Protein AF-A0A9X1YEI4-F1 (afdb_monomer_lite)

Radius of gyration: 16.63 Å; chains: 1; bounding box: 35×55×44 Å

Secondary structure (DSSP, 8-state):
-EEEESSSEEEEEEEEETTEEEEEEETT--BS-TT--EEEEEEEEEEGGGGG--EEEPTTSTT-EEEEE---EEEE--S-HHHHHHHTEEEEEEEESS-EEEEEEEEPPP-TT--S-EEEEEE-SSTT--TT-BHHHHHHHTT-PPPPPPPPPPPPP--

Foldseek 3Di:
DKFWFDPATWGWDWADDPQWTFIWTFRQAFFLAQVDWTKTFGDDIHGPVCLQDFAADDPPDDSGTGIGNLKDDHKAFDPDQPVCVVVQKTWIADDIPQGGGIWIWGWDDDDDPDDRGIITIGHDPDPSRDHPGGSVNSCVVVVNPDDDRPPDPPDPDDD

Structure (mmCIF, N/CA/C/O backbone):
data_AF-A0A9X1YEI4-F1
#
_entry.id   AF-A0A9X1YEI4-F1
#
loop_
_atom_site.group_PDB
_atom_site.id
_atom_site.type_symbol
_atom_site.label_atom_id
_atom_site.label_alt_id
_atom_site.label_comp_id
_atom_site.label_asym_id
_atom_site.label_entity_id
_atom_site.label_seq_id
_atom_site.pdbx_PDB_ins_code
_atom_site.Cartn_x
_atom_site.Cartn_y
_atom_site.Cartn_z
_atom_site.occupancy
_atom_site.B_iso_or_equiv
_atom_site.auth_seq_id
_atom_site.auth_comp_id
_atom_site.auth_asym_id
_atom_site.auth_atom_id
_atom_site.pdbx_PDB_model_num
ATOM 1 N N . MET A 1 1 ? -6.326 0.139 -1.103 1.00 96.75 1 MET A N 1
ATOM 2 C CA . MET A 1 1 ? -5.379 1.132 -0.549 1.00 96.75 1 MET A CA 1
ATOM 3 C C . MET A 1 1 ? -6.112 2.442 -0.345 1.00 96.75 1 MET A C 1
ATOM 5 O O . MET A 1 1 ? -6.803 2.889 -1.252 1.00 96.75 1 MET A O 1
ATOM 9 N N . GLN A 1 2 ? -5.986 3.050 0.828 1.00 98.00 2 GLN A N 1
ATOM 10 C CA . GLN A 1 2 ? -6.647 4.315 1.155 1.00 98.00 2 GLN A CA 1
ATOM 11 C C . GLN A 1 2 ? -5.609 5.422 1.324 1.00 98.00 2 GLN A C 1
ATOM 13 O O . GLN A 1 2 ? -4.535 5.176 1.860 1.00 98.00 2 GLN A O 1
ATOM 18 N N . LYS A 1 3 ? -5.917 6.639 0.881 1.00 96.88 3 LYS A N 1
ATOM 19 C CA . LYS A 1 3 ? -5.148 7.844 1.199 1.00 96.88 3 LYS A CA 1
ATOM 20 C C . LYS A 1 3 ? -5.737 8.457 2.458 1.00 96.88 3 LYS A C 1
ATOM 22 O O . LYS A 1 3 ? -6.921 8.786 2.489 1.00 96.88 3 LYS A O 1
ATOM 27 N N . HIS A 1 4 ? -4.906 8.634 3.471 1.00 96.06 4 HIS A N 1
ATOM 28 C CA . HIS A 1 4 ? -5.334 9.065 4.785 1.00 96.06 4 HIS A CA 1
ATOM 29 C C . HIS A 1 4 ? -4.662 10.387 5.158 1.00 96.06 4 HIS A C 1
ATOM 31 O O . HIS A 1 4 ? -3.478 10.464 5.497 1.00 96.06 4 HIS A O 1
ATOM 37 N N . ALA A 1 5 ? -5.441 11.464 5.092 1.00 94.19 5 ALA A N 1
ATOM 38 C CA . ALA A 1 5 ? -5.044 12.782 5.562 1.00 94.19 5 ALA A CA 1
ATOM 39 C C . ALA A 1 5 ? -5.335 12.920 7.060 1.00 94.19 5 ALA A C 1
ATOM 41 O O . ALA A 1 5 ? -6.268 13.615 7.467 1.00 94.19 5 ALA A O 1
ATOM 42 N N . ALA A 1 6 ? -4.535 12.217 7.858 1.00 90.88 6 ALA A N 1
ATOM 43 C CA . ALA A 1 6 ? -4.469 12.388 9.303 1.00 90.88 6 ALA A CA 1
ATOM 44 C C . ALA A 1 6 ? -3.513 13.541 9.661 1.00 90.88 6 ALA A C 1
ATOM 46 O O . ALA A 1 6 ? -3.198 14.402 8.837 1.00 90.88 6 ALA A O 1
ATOM 47 N N . ARG A 1 7 ? -2.962 13.525 10.881 1.00 88.44 7 ARG A N 1
ATOM 48 C CA . ARG A 1 7 ? -1.928 14.483 11.320 1.00 88.44 7 ARG A CA 1
ATOM 49 C C . ARG A 1 7 ? -0.721 14.544 10.372 1.00 88.44 7 ARG A C 1
ATOM 51 O O . ARG A 1 7 ? -0.071 15.579 10.256 1.00 88.44 7 ARG A O 1
ATOM 58 N N . ARG A 1 8 ? -0.409 13.423 9.720 1.00 91.00 8 ARG A N 1
ATOM 59 C CA . ARG A 1 8 ? 0.505 13.338 8.579 1.00 91.00 8 ARG A CA 1
ATOM 60 C C . ARG A 1 8 ? -0.202 12.576 7.471 1.00 91.00 8 ARG A C 1
ATOM 62 O O . ARG A 1 8 ? -0.835 11.554 7.742 1.00 91.00 8 ARG A O 1
ATOM 69 N N . LEU A 1 9 ? -0.067 13.063 6.242 1.00 95.19 9 LEU A N 1
ATOM 70 C CA . LEU A 1 9 ? -0.527 12.332 5.071 1.00 95.19 9 LEU A CA 1
ATOM 71 C C . LEU A 1 9 ? 0.227 11.001 4.977 1.00 95.19 9 LEU A C 1
ATOM 73 O O . LEU A 1 9 ? 1.451 10.970 5.095 1.00 95.19 9 LEU A O 1
ATOM 77 N N . HIS A 1 10 ? -0.516 9.922 4.782 1.00 96.94 10 HIS A N 1
ATOM 78 C CA . HIS A 1 10 ? 0.012 8.594 4.503 1.00 96.94 10 HIS A CA 1
ATOM 79 C C . HIS A 1 10 ? -1.006 7.804 3.679 1.00 96.94 10 HIS A C 1
ATOM 81 O O . HIS A 1 10 ? -2.117 8.273 3.421 1.00 96.94 10 HIS A O 1
ATOM 87 N N . TRP A 1 11 ? -0.614 6.610 3.249 1.00 98.12 11 TRP A N 1
ATOM 88 C CA . TRP A 1 11 ? -1.496 5.688 2.556 1.00 98.12 11 TRP A CA 1
ATOM 89 C C . TRP A 1 11 ? -1.586 4.378 3.325 1.00 98.12 11 TRP A C 1
ATOM 91 O O . TRP A 1 11 ? -0.563 3.764 3.613 1.00 98.12 11 TRP A O 1
ATOM 101 N N . ASP A 1 12 ? -2.798 3.927 3.605 1.00 97.94 12 ASP A N 1
ATOM 102 C CA . ASP A 1 12 ? -3.052 2.643 4.238 1.00 97.94 12 ASP A CA 1
ATOM 103 C C . ASP A 1 12 ? -3.138 1.546 3.170 1.00 97.94 12 ASP A C 1
ATOM 105 O O . ASP A 1 12 ? -4.083 1.476 2.371 1.00 97.94 12 ASP A O 1
ATOM 109 N N . PHE A 1 13 ? -2.119 0.690 3.139 1.00 98.50 13 PHE A N 1
ATOM 110 C CA . PHE A 1 13 ? -2.059 -0.505 2.308 1.00 98.50 13 PHE A CA 1
ATOM 111 C C . PHE A 1 13 ? -2.708 -1.675 3.039 1.00 98.50 13 PHE A C 1
ATOM 113 O O . PHE A 1 13 ? -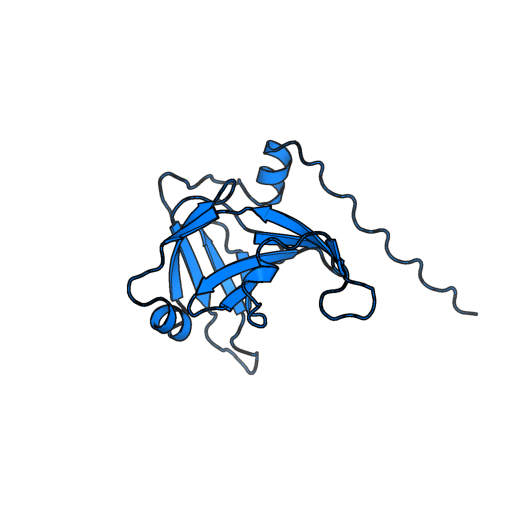2.416 -1.906 4.211 1.00 98.50 13 PHE A O 1
ATOM 120 N N . ARG A 1 14 ? -3.587 -2.414 2.357 1.00 98.50 14 ARG A N 1
ATOM 121 C CA . ARG A 1 14 ? -4.375 -3.485 2.969 1.00 98.50 14 ARG A CA 1
ATOM 122 C C . ARG A 1 14 ? -4.461 -4.689 2.043 1.00 98.50 14 ARG A C 1
ATOM 124 O O . ARG A 1 14 ? -4.725 -4.504 0.856 1.00 98.50 14 ARG A O 1
ATOM 131 N N . LEU A 1 15 ? -4.271 -5.881 2.598 1.00 98.50 15 LEU A N 1
ATOM 132 C CA . LEU A 1 15 ? -4.443 -7.166 1.920 1.00 98.50 15 LEU A CA 1
ATOM 133 C C . LEU A 1 15 ? -5.451 -8.010 2.701 1.00 98.50 15 LEU A C 1
ATOM 135 O O . LEU A 1 15 ? -5.317 -8.166 3.913 1.00 98.50 15 LEU A O 1
ATOM 139 N N . GLU A 1 16 ? -6.462 -8.540 2.020 1.00 98.12 16 GLU A N 1
ATOM 140 C CA . GLU A 1 16 ? -7.436 -9.444 2.633 1.00 98.12 16 GLU A CA 1
ATOM 141 C C . GLU A 1 16 ? -6.838 -10.843 2.796 1.00 98.12 16 GLU A C 1
ATOM 143 O O . GLU A 1 16 ? -6.449 -11.471 1.809 1.00 98.12 16 GLU A O 1
ATOM 148 N N . HIS A 1 17 ? -6.792 -11.344 4.030 1.00 98.19 17 HIS A N 1
ATOM 149 C CA . HIS A 1 17 ? -6.405 -12.718 4.331 1.00 98.19 17 HIS A CA 1
ATOM 150 C C . HIS A 1 17 ? -7.028 -13.185 5.650 1.00 98.19 17 HIS A C 1
ATOM 152 O O . HIS A 1 17 ? -7.061 -12.438 6.625 1.00 98.19 17 HIS A O 1
ATOM 158 N N . GLY A 1 18 ? -7.505 -14.433 5.704 1.00 96.06 18 GLY A N 1
ATOM 159 C CA . GLY A 1 18 ? -7.993 -15.034 6.952 1.00 96.06 18 GLY A CA 1
ATOM 160 C C . GLY A 1 18 ? -9.171 -14.294 7.604 1.00 96.06 18 GLY A C 1
ATOM 161 O O . GLY A 1 18 ? -9.286 -14.298 8.823 1.00 96.06 18 GLY A O 1
ATOM 162 N N . GLY A 1 19 ? -10.024 -13.631 6.812 1.00 97.31 19 GLY A N 1
ATOM 163 C CA . GLY A 1 19 ? -11.193 -12.894 7.310 1.00 97.31 19 GLY A CA 1
ATOM 164 C C . GLY A 1 19 ? -10.902 -11.485 7.843 1.00 97.31 19 GLY A C 1
ATOM 165 O O . GLY A 1 19 ? -11.809 -10.834 8.359 1.00 97.31 19 GLY A O 1
ATOM 166 N N . VAL A 1 20 ? -9.667 -10.995 7.703 1.00 98.31 20 VAL A N 1
ATOM 167 C CA . VAL A 1 20 ? -9.256 -9.645 8.113 1.00 98.31 20 VAL A CA 1
ATOM 168 C C . VAL A 1 20 ? -8.449 -8.943 7.021 1.00 98.31 20 VAL A C 1
ATOM 170 O O . VAL A 1 20 ? -7.997 -9.550 6.049 1.00 98.31 20 VAL A O 1
ATOM 173 N N . LEU A 1 21 ? -8.258 -7.638 7.191 1.00 98.38 21 LEU A N 1
ATOM 174 C CA . LEU A 1 21 ? -7.377 -6.815 6.375 1.00 98.38 21 LEU A CA 1
ATOM 175 C C . LEU A 1 21 ? -6.045 -6.624 7.090 1.00 98.38 21 LEU A C 1
ATOM 177 O O . LEU A 1 21 ? -5.910 -5.773 7.977 1.00 98.38 21 LEU A O 1
ATOM 181 N N . TRP A 1 22 ? -5.040 -7.360 6.636 1.00 98.25 22 TRP A N 1
ATOM 182 C CA . TRP A 1 22 ? -3.655 -7.097 6.980 1.00 98.25 22 TRP A CA 1
ATOM 183 C C . TRP A 1 22 ? -3.274 -5.698 6.519 1.00 98.25 22 TRP A C 1
ATOM 185 O O . TRP A 1 22 ? -3.294 -5.426 5.321 1.00 98.25 22 TRP A O 1
ATOM 195 N N . SER A 1 23 ? -2.925 -4.823 7.460 1.00 97.75 23 SER A N 1
ATOM 196 C CA . SER A 1 23 ? -2.797 -3.391 7.202 1.00 97.75 23 SER A CA 1
ATOM 197 C C . SER A 1 23 ? -1.395 -2.839 7.473 1.00 97.75 23 SER A C 1
ATOM 199 O O . SER A 1 23 ? -0.707 -3.260 8.403 1.00 97.75 23 SER A O 1
ATOM 201 N N . TRP A 1 24 ? -0.971 -1.876 6.653 1.00 97.81 24 TRP A N 1
ATOM 202 C CA . TRP A 1 24 ? 0.262 -1.109 6.825 1.00 97.81 24 TRP A CA 1
ATOM 203 C C . TRP A 1 24 ? 0.048 0.362 6.478 1.00 97.81 24 TRP A C 1
ATOM 205 O O . TRP A 1 24 ? -0.538 0.671 5.443 1.00 97.81 24 TRP A O 1
ATOM 215 N N . ALA A 1 25 ? 0.621 1.262 7.272 1.00 96.56 25 ALA A N 1
ATOM 216 C CA . ALA A 1 25 ? 0.725 2.675 6.930 1.00 96.56 25 ALA A CA 1
ATOM 217 C C . ALA A 1 25 ? 1.991 2.926 6.094 1.00 96.56 25 ALA A C 1
ATOM 219 O O . ALA A 1 25 ? 3.103 2.601 6.513 1.00 96.56 25 ALA A O 1
ATOM 220 N N . VAL A 1 26 ? 1.838 3.538 4.920 1.00 97.94 26 VAL A N 1
ATOM 221 C CA . VAL A 1 26 ? 2.909 3.845 3.959 1.00 97.94 26 VAL A CA 1
ATOM 222 C C . VAL A 1 26 ? 3.036 5.369 3.830 1.00 97.94 26 VAL A C 1
ATOM 224 O O . VAL A 1 26 ? 2.304 5.984 3.050 1.00 97.94 26 VAL A O 1
ATOM 227 N N . PRO A 1 27 ? 3.940 6.034 4.582 1.00 96.44 27 PRO A N 1
ATOM 228 C CA . PRO A 1 27 ? 3.948 7.498 4.696 1.00 96.44 27 PRO A CA 1
ATOM 229 C C . PRO A 1 27 ? 4.167 8.247 3.381 1.00 96.44 27 PRO A C 1
ATOM 231 O O . PRO A 1 27 ? 3.602 9.315 3.176 1.00 96.44 27 PRO A O 1
ATOM 234 N N . LYS A 1 28 ? 4.980 7.690 2.478 1.00 96.62 28 LYS A N 1
ATOM 235 C CA . LYS A 1 28 ? 5.259 8.280 1.159 1.00 96.62 28 LYS A CA 1
ATOM 236 C C . LYS A 1 28 ? 4.422 7.663 0.031 1.00 96.62 28 LYS A C 1
ATOM 238 O O . LYS A 1 28 ? 4.737 7.885 -1.133 1.00 96.62 28 LYS A O 1
ATOM 243 N N . GLY A 1 29 ? 3.423 6.847 0.364 1.00 97.81 29 GLY A N 1
ATOM 244 C CA . GLY A 1 29 ? 2.640 6.097 -0.614 1.00 97.81 29 GLY A CA 1
ATOM 245 C C . GLY A 1 29 ? 3.442 5.014 -1.351 1.00 97.81 29 GLY A C 1
ATOM 246 O O . GLY A 1 29 ? 4.643 4.846 -1.107 1.00 97.81 29 GLY A O 1
ATOM 247 N N . PRO A 1 30 ? 2.778 4.239 -2.223 1.00 98.12 30 PRO A N 1
ATOM 248 C CA . PRO A 1 30 ? 3.423 3.219 -3.043 1.00 98.12 30 PRO A CA 1
ATOM 249 C C . PRO A 1 30 ? 4.267 3.847 -4.165 1.00 98.12 30 PRO A C 1
ATOM 251 O O . PRO A 1 30 ? 4.190 5.045 -4.438 1.00 98.12 30 PRO A O 1
ATOM 254 N N . SER A 1 31 ? 5.070 3.021 -4.831 1.00 98.56 31 SER A N 1
ATOM 255 C CA . SER A 1 31 ? 5.773 3.389 -6.060 1.00 98.56 31 SER A CA 1
ATOM 256 C C . SER A 1 31 ? 5.767 2.226 -7.038 1.00 98.56 31 SER A C 1
ATOM 258 O O . SER A 1 31 ? 5.835 1.071 -6.617 1.00 98.56 31 SER A O 1
ATOM 260 N N . MET A 1 32 ? 5.672 2.540 -8.327 1.00 98.56 32 MET A N 1
ATOM 261 C CA . MET A 1 32 ? 5.846 1.595 -9.429 1.00 98.56 32 MET A CA 1
ATOM 262 C C . MET A 1 32 ? 7.312 1.525 -9.893 1.00 98.56 32 MET A C 1
ATOM 264 O O . MET A 1 32 ? 7.617 0.762 -10.812 1.00 98.56 32 MET A O 1
ATOM 268 N N . ASP A 1 33 ? 8.224 2.272 -9.262 1.00 98.50 33 ASP A N 1
ATOM 269 C CA . ASP A 1 33 ? 9.667 2.187 -9.491 1.00 98.50 33 ASP A CA 1
ATOM 270 C C . ASP A 1 33 ? 10.306 1.101 -8.596 1.00 98.50 33 ASP A C 1
ATOM 272 O O . ASP A 1 33 ? 10.284 1.225 -7.369 1.00 98.50 33 ASP A O 1
ATOM 276 N N . PRO A 1 34 ? 10.932 0.051 -9.162 1.00 98.31 34 PRO A N 1
ATOM 277 C CA . PRO A 1 34 ? 11.644 -0.968 -8.386 1.00 98.31 34 PRO A CA 1
ATOM 278 C C . PRO A 1 34 ? 12.868 -0.460 -7.603 1.00 98.31 34 PRO A C 1
ATOM 280 O O . PRO A 1 34 ? 13.400 -1.189 -6.760 1.00 98.31 34 PRO A O 1
ATOM 283 N N . ALA A 1 35 ? 13.374 0.741 -7.899 1.00 97.88 35 ALA A N 1
ATOM 284 C CA . ALA A 1 35 ? 14.450 1.376 -7.138 1.00 97.88 35 ALA A CA 1
ATOM 285 C C . ALA A 1 35 ? 13.955 1.974 -5.810 1.00 97.88 35 ALA A C 1
ATOM 287 O O . ALA A 1 35 ? 14.743 2.123 -4.869 1.00 97.88 35 ALA A O 1
ATOM 288 N N . ASP A 1 36 ? 12.657 2.264 -5.703 1.00 98.06 36 ASP A N 1
ATOM 289 C CA . ASP A 1 36 ? 12.071 2.853 -4.509 1.00 98.06 36 ASP A CA 1
ATOM 290 C C . ASP A 1 36 ? 11.819 1.809 -3.420 1.00 98.06 36 ASP A C 1
ATOM 292 O O . ASP A 1 36 ? 11.159 0.788 -3.613 1.00 98.06 36 ASP A O 1
ATOM 296 N N . ARG A 1 37 ? 12.287 2.120 -2.209 1.00 97.06 37 ARG A N 1
ATOM 297 C CA . ARG A 1 37 ? 12.011 1.341 -0.996 1.00 97.06 37 ARG A CA 1
ATOM 298 C C . ARG A 1 37 ? 11.079 2.144 -0.099 1.00 97.06 37 ARG A C 1
ATOM 300 O O . ARG A 1 37 ? 11.528 3.047 0.611 1.00 97.06 37 ARG A O 1
ATOM 307 N N . ARG A 1 38 ? 9.778 1.852 -0.144 1.00 97.81 38 ARG A N 1
ATOM 308 C CA . ARG A 1 38 ? 8.765 2.610 0.604 1.00 97.81 38 ARG A CA 1
ATOM 309 C C . ARG A 1 38 ? 8.592 2.002 1.996 1.00 97.81 38 ARG A C 1
ATOM 311 O O . ARG A 1 38 ? 8.247 0.834 2.114 1.00 97.81 38 ARG A O 1
ATOM 318 N N . LEU A 1 39 ? 8.838 2.788 3.048 1.00 97.25 39 LEU A N 1
ATOM 319 C CA . LEU A 1 39 ? 8.547 2.374 4.426 1.00 97.25 39 LEU A CA 1
ATOM 320 C C . LEU A 1 39 ? 7.060 2.022 4.553 1.00 97.25 39 LEU A C 1
ATOM 322 O O . LEU A 1 39 ? 6.210 2.822 4.166 1.00 97.25 39 LEU A O 1
ATOM 326 N N . ALA A 1 40 ? 6.778 0.860 5.125 1.00 97.75 40 ALA A N 1
ATOM 327 C CA . ALA A 1 40 ? 5.450 0.355 5.425 1.00 97.75 40 ALA A CA 1
ATOM 328 C C . ALA A 1 40 ? 5.428 -0.086 6.894 1.00 97.75 40 ALA A C 1
ATOM 330 O O . ALA A 1 40 ? 6.049 -1.076 7.265 1.00 97.75 40 ALA A O 1
ATOM 331 N N . VAL A 1 41 ? 4.749 0.663 7.751 1.00 95.31 41 VAL A N 1
ATOM 332 C CA . VAL A 1 41 ? 4.659 0.362 9.186 1.00 95.31 41 VAL A CA 1
ATOM 333 C C . VAL A 1 41 ? 3.459 -0.544 9.405 1.00 95.31 41 VAL A C 1
ATOM 335 O O . VAL A 1 41 ? 2.358 -0.188 8.985 1.00 95.31 41 VAL A O 1
ATOM 338 N N . ARG A 1 42 ? 3.652 -1.714 10.023 1.00 94.81 42 ARG A N 1
ATOM 339 C CA . ARG A 1 42 ? 2.530 -2.609 10.340 1.00 94.81 42 ARG A CA 1
ATOM 340 C C . ARG A 1 42 ? 1.601 -1.928 11.350 1.00 94.81 42 ARG A C 1
ATOM 342 O O . ARG A 1 42 ? 2.077 -1.374 12.335 1.00 94.81 42 ARG A O 1
ATOM 349 N N . VAL A 1 43 ? 0.297 -1.983 11.101 1.00 93.56 43 VAL A N 1
ATOM 350 C CA . VAL A 1 43 ? -0.744 -1.498 12.024 1.00 93.56 43 VAL A CA 1
ATOM 351 C C . VAL A 1 43 ? -1.727 -2.626 12.325 1.00 93.56 43 VAL A C 1
ATOM 353 O O . VAL A 1 43 ? -1.603 -3.718 11.760 1.00 93.56 43 VAL A O 1
ATOM 356 N N . GLU A 1 44 ? -2.682 -2.382 13.221 1.00 93.38 44 GLU A N 1
ATOM 357 C CA . GLU A 1 44 ? -3.697 -3.367 13.583 1.00 93.38 44 GLU A CA 1
ATOM 358 C C . GLU A 1 44 ? -4.462 -3.870 12.355 1.00 93.38 44 GLU A C 1
ATOM 360 O O . GLU A 1 44 ? -4.680 -3.149 11.375 1.00 93.38 44 GLU A O 1
ATOM 365 N N . ASP A 1 45 ? -4.902 -5.122 12.415 1.00 96.56 45 ASP A N 1
ATOM 366 C CA . ASP A 1 45 ? -5.780 -5.671 11.394 1.00 96.56 45 ASP A CA 1
ATOM 367 C C . ASP A 1 45 ? -7.127 -4.941 11.406 1.00 96.56 45 ASP A C 1
ATOM 369 O O . ASP A 1 45 ? -7.622 -4.511 12.449 1.00 96.56 45 ASP A O 1
ATOM 373 N N . HIS A 1 46 ? -7.724 -4.780 10.228 1.00 96.31 46 HIS A N 1
ATOM 374 C CA . HIS A 1 46 ? -9.018 -4.115 10.083 1.00 96.31 46 HIS A CA 1
ATOM 375 C C . HIS A 1 46 ? -10.089 -5.108 9.622 1.00 96.31 46 HIS A C 1
ATOM 377 O O . HIS A 1 46 ? -9.795 -6.093 8.945 1.00 96.31 46 HIS A O 1
ATOM 383 N N . ALA A 1 47 ? -11.351 -4.838 9.957 1.00 97.12 47 ALA A N 1
ATOM 384 C CA . ALA A 1 47 ? -12.477 -5.618 9.449 1.00 97.12 47 ALA A CA 1
ATOM 385 C C . ALA A 1 47 ? -12.619 -5.456 7.925 1.00 97.12 47 ALA A C 1
ATOM 387 O O . ALA A 1 47 ? -12.373 -4.374 7.391 1.00 97.12 47 ALA A O 1
ATOM 388 N N . LEU A 1 48 ? -13.089 -6.497 7.228 1.00 96.44 48 LEU A N 1
ATOM 389 C CA . LEU A 1 48 ? -13.235 -6.499 5.761 1.00 96.44 48 LEU A CA 1
ATOM 390 C C . LEU A 1 48 ? -14.079 -5.331 5.233 1.00 96.44 48 LEU A C 1
ATOM 392 O O . LEU A 1 48 ? -13.731 -4.720 4.224 1.00 96.44 48 LEU A O 1
ATOM 396 N N . GLY A 1 49 ? -15.139 -4.957 5.957 1.00 93.88 49 GLY A N 1
ATOM 397 C CA . GLY A 1 49 ? -15.994 -3.821 5.597 1.00 93.88 49 GLY A CA 1
ATOM 398 C C . GLY A 1 49 ? -15.251 -2.482 5.515 1.00 93.88 49 GLY A C 1
ATOM 399 O O . GLY A 1 49 ? -15.706 -1.567 4.834 1.00 93.88 49 GLY A O 1
ATOM 400 N N . TYR A 1 50 ? -14.077 -2.371 6.142 1.00 94.25 50 TYR A N 1
ATOM 401 C CA . TYR A 1 50 ? -13.257 -1.164 6.101 1.00 94.25 50 TYR A CA 1
ATOM 402 C C . TYR A 1 50 ? -12.531 -0.964 4.759 1.00 94.25 50 TYR A C 1
ATOM 404 O O . TYR A 1 50 ? -12.081 0.144 4.471 1.00 94.25 50 TYR A O 1
ATOM 412 N N . ALA A 1 51 ? -12.426 -1.997 3.911 1.00 93.62 51 ALA A N 1
ATOM 413 C CA . ALA A 1 51 ? -11.680 -1.941 2.648 1.00 93.62 51 ALA A CA 1
ATOM 414 C C . ALA A 1 51 ? -12.166 -0.829 1.702 1.00 93.62 51 ALA A C 1
ATOM 416 O O . ALA A 1 51 ? -11.357 -0.214 1.008 1.00 93.62 51 ALA A O 1
ATOM 417 N N . ARG A 1 52 ? -13.479 -0.568 1.712 1.00 92.50 52 ARG A N 1
ATOM 418 C CA . ARG A 1 52 ? -14.166 0.419 0.864 1.00 92.50 52 ARG A CA 1
ATOM 419 C C . ARG A 1 52 ? -14.583 1.680 1.621 1.00 92.50 52 ARG A C 1
ATOM 421 O O . ARG A 1 52 ? -15.325 2.491 1.081 1.00 92.50 52 ARG A O 1
ATOM 428 N N . PHE A 1 53 ? -14.161 1.834 2.876 1.00 93.00 53 PHE A N 1
ATOM 429 C CA . PHE A 1 53 ? -14.523 3.009 3.658 1.00 93.00 53 PHE A CA 1
ATOM 430 C C . PHE A 1 53 ? -13.902 4.276 3.055 1.00 93.00 53 PHE A C 1
ATOM 432 O O . PHE A 1 53 ? -12.697 4.327 2.792 1.00 93.00 53 PHE A O 1
ATOM 439 N N . GLU A 1 54 ? -14.734 5.302 2.905 1.00 93.88 54 GLU A N 1
ATOM 440 C CA . GLU A 1 54 ? -14.358 6.673 2.579 1.00 93.88 54 GLU A CA 1
ATOM 441 C C . GLU A 1 54 ? -15.126 7.612 3.506 1.00 93.88 54 GLU A C 1
ATOM 443 O O . GLU A 1 54 ? -16.309 7.400 3.781 1.00 93.88 54 GLU A O 1
ATOM 448 N N . GLY A 1 55 ? -14.464 8.650 4.009 1.00 92.88 55 GLY A N 1
ATOM 449 C CA . GLY A 1 55 ? -15.097 9.597 4.918 1.00 92.88 55 GLY A CA 1
ATOM 450 C C . GLY A 1 55 ? -14.115 10.294 5.845 1.00 92.88 55 GLY A C 1
ATOM 451 O O . GLY A 1 55 ? -12.898 10.206 5.690 1.00 92.88 55 GLY A O 1
ATOM 452 N N . THR A 1 56 ? -14.656 11.004 6.828 1.00 93.56 56 THR A N 1
ATOM 453 C CA . THR A 1 56 ? -13.865 11.710 7.839 1.00 93.56 56 THR A CA 1
ATOM 454 C C . THR A 1 56 ? -14.045 11.039 9.190 1.00 93.56 56 THR A C 1
ATOM 456 O O . THR A 1 56 ? -15.163 10.914 9.685 1.00 93.56 56 THR A O 1
ATOM 459 N N . ILE A 1 57 ? -12.931 10.639 9.796 1.00 88.88 57 ILE A N 1
ATOM 460 C CA . ILE A 1 57 ? -12.873 10.136 11.165 1.00 88.88 57 ILE A CA 1
ATOM 461 C C . ILE A 1 57 ? -12.740 11.338 12.098 1.00 88.88 57 ILE A C 1
ATOM 463 O O . ILE A 1 57 ? -11.872 12.195 11.903 1.00 88.88 57 ILE A O 1
ATOM 467 N N . ALA A 1 58 ? -13.622 11.404 13.096 1.00 88.62 58 ALA A N 1
ATOM 468 C CA . ALA A 1 58 ? -13.720 12.529 14.015 1.00 88.62 58 ALA A CA 1
ATOM 469 C C . ALA A 1 58 ? -12.401 12.803 14.758 1.00 88.62 58 ALA A C 1
ATOM 471 O O . ALA A 1 58 ? -11.630 11.896 15.081 1.00 88.62 58 ALA A O 1
ATOM 472 N N . ALA A 1 59 ? -12.156 14.079 15.061 1.00 87.62 59 ALA A N 1
ATOM 473 C CA . ALA A 1 59 ? -11.011 14.479 15.869 1.00 87.62 59 ALA A CA 1
ATOM 474 C C . ALA A 1 59 ? -11.068 13.821 17.260 1.00 87.62 59 ALA A C 1
ATOM 476 O O . ALA A 1 59 ? -12.130 13.725 17.867 1.00 87.62 59 ALA A O 1
ATOM 477 N N . GLY A 1 60 ? -9.915 13.378 17.768 1.00 84.56 60 GLY A N 1
ATOM 478 C CA . GLY A 1 60 ? -9.813 12.684 19.059 1.00 84.56 60 GLY A CA 1
ATOM 479 C C . GLY A 1 60 ? -10.022 11.168 18.988 1.00 84.56 60 GLY A C 1
ATOM 480 O O . GLY A 1 60 ? -9.664 10.474 19.935 1.00 84.56 60 GLY A O 1
ATOM 481 N N . SER A 1 61 ? -10.520 10.637 17.867 1.00 85.94 61 SER A N 1
ATOM 482 C CA . SER A 1 61 ? -10.560 9.194 17.612 1.00 85.94 61 SER A CA 1
ATOM 483 C C . SER A 1 61 ? -9.224 8.674 17.067 1.00 85.94 61 SER A C 1
ATOM 485 O O . SER A 1 61 ? -8.438 9.413 16.465 1.00 85.94 61 SER A O 1
ATOM 487 N N . TYR A 1 62 ? -8.966 7.377 17.254 1.00 81.31 62 TYR A N 1
ATOM 488 C CA . TYR A 1 62 ? -7.858 6.700 16.582 1.00 81.31 62 TYR A CA 1
ATOM 489 C C . TYR A 1 62 ? -8.041 6.796 15.062 1.00 81.31 62 TYR A C 1
ATOM 491 O O . TYR A 1 62 ? -9.131 6.541 14.554 1.00 81.31 62 TYR A O 1
ATOM 499 N N . GLY A 1 63 ? -6.994 7.212 14.346 1.00 83.25 63 GLY A N 1
ATOM 500 C CA . GLY A 1 63 ? -7.077 7.447 12.904 1.00 83.25 63 GLY A CA 1
ATOM 501 C C . GLY A 1 63 ? -7.856 8.706 12.501 1.00 83.25 63 GLY A C 1
ATOM 502 O O . GLY A 1 63 ? -8.365 8.751 11.394 1.00 83.25 63 GLY A O 1
ATOM 503 N N . ALA A 1 64 ? -7.977 9.725 13.361 1.00 89.38 64 ALA A N 1
ATOM 504 C CA . ALA A 1 64 ? -8.621 10.990 12.992 1.00 89.38 64 ALA A CA 1
ATOM 505 C C . ALA A 1 64 ? -8.028 11.605 11.707 1.00 89.38 64 ALA A C 1
ATOM 507 O O . ALA A 1 64 ? -6.814 11.820 11.610 1.00 89.38 64 ALA A O 1
ATOM 508 N N . GLY A 1 65 ? -8.897 11.945 10.753 1.00 91.69 65 GLY A N 1
ATOM 509 C CA . GLY A 1 65 ? -8.497 12.424 9.433 1.00 91.69 65 GLY A CA 1
ATOM 510 C C . GLY A 1 65 ? -9.502 12.082 8.338 1.00 91.69 65 GLY A C 1
ATOM 511 O O . GLY A 1 65 ? -10.495 11.394 8.564 1.00 91.69 65 GLY A O 1
ATOM 512 N N . THR A 1 66 ? -9.245 12.577 7.129 1.00 94.88 66 THR A N 1
ATOM 513 C CA . THR A 1 66 ? -10.033 12.202 5.944 1.00 94.88 66 THR A CA 1
ATOM 514 C C . THR A 1 66 ? -9.405 10.988 5.273 1.00 94.88 66 THR A C 1
ATOM 516 O O . THR A 1 66 ? -8.229 11.034 4.901 1.00 94.88 66 THR A O 1
ATOM 519 N N . VAL A 1 67 ? -10.202 9.948 5.067 1.00 95.62 67 VAL A N 1
ATOM 520 C CA . VAL A 1 67 ? -9.858 8.720 4.351 1.00 95.62 67 VAL A CA 1
ATOM 521 C C . VAL A 1 67 ? -10.540 8.747 2.984 1.00 95.62 67 VAL A C 1
ATOM 523 O O . VAL A 1 67 ? -11.753 8.927 2.901 1.00 95.62 67 VAL A O 1
ATOM 526 N N . ALA A 1 68 ? -9.763 8.568 1.920 1.00 95.50 68 ALA A N 1
ATOM 527 C CA . ALA A 1 68 ? -10.258 8.428 0.551 1.00 95.50 68 ALA A CA 1
ATOM 528 C C . ALA A 1 68 ? -9.752 7.116 -0.055 1.00 95.50 68 ALA A C 1
ATOM 530 O O . ALA A 1 68 ? -8.603 6.724 0.187 1.00 95.50 68 ALA A O 1
ATOM 531 N N . LEU A 1 69 ? -10.568 6.447 -0.863 1.00 95.69 69 LEU A N 1
ATOM 532 C CA . LEU A 1 69 ? -10.158 5.238 -1.563 1.00 95.69 69 LEU A CA 1
ATOM 533 C C . LEU A 1 69 ? -9.185 5.635 -2.678 1.00 95.69 69 LEU A C 1
ATOM 535 O O . LEU A 1 69 ? -9.529 6.344 -3.618 1.00 95.69 69 LEU A O 1
ATOM 539 N N . TRP A 1 70 ? -7.927 5.218 -2.539 1.00 97.06 70 TRP A N 1
ATOM 540 C CA . TRP A 1 70 ? -6.867 5.596 -3.471 1.00 97.06 70 TRP A CA 1
ATOM 541 C C . TRP A 1 70 ? -6.679 4.547 -4.560 1.00 97.06 70 TRP A C 1
ATOM 543 O O . TRP A 1 70 ? -6.494 4.894 -5.716 1.00 97.06 70 TRP A O 1
ATOM 553 N N . ASP A 1 71 ? -6.731 3.268 -4.215 1.00 97.88 71 ASP A N 1
ATOM 554 C CA . ASP A 1 71 ? -6.718 2.186 -5.196 1.00 97.88 71 ASP A CA 1
ATOM 555 C C . ASP A 1 71 ? -7.503 0.995 -4.660 1.00 97.88 71 ASP A C 1
ATOM 557 O O . ASP A 1 71 ? -7.568 0.769 -3.448 1.00 97.88 71 ASP A O 1
ATOM 561 N N . GLU A 1 72 ? -8.067 0.212 -5.564 1.00 97.00 72 GLU A N 1
ATOM 562 C CA . GLU A 1 72 ? -8.831 -0.984 -5.250 1.00 97.00 72 GLU A CA 1
ATOM 563 C C . GLU A 1 72 ? -8.634 -2.033 -6.342 1.00 97.00 72 GLU A C 1
ATOM 565 O O . GLU A 1 72 ? -8.561 -1.712 -7.530 1.00 97.00 72 GLU A O 1
ATOM 570 N N . GLY A 1 73 ? -8.592 -3.295 -5.927 1.00 97.56 73 GLY A N 1
ATOM 571 C CA . GLY A 1 73 ? -8.619 -4.440 -6.818 1.00 97.56 73 GLY A CA 1
ATOM 572 C C . GLY A 1 73 ? -8.300 -5.719 -6.068 1.00 97.56 73 GLY A C 1
ATOM 573 O O . GLY A 1 73 ? -8.539 -5.821 -4.865 1.00 97.56 73 GLY A O 1
ATOM 574 N N . PHE A 1 74 ? -7.745 -6.679 -6.795 1.00 98.12 74 PHE A N 1
ATOM 575 C CA . PHE A 1 74 ? -7.421 -7.999 -6.269 1.00 98.12 74 PHE A CA 1
ATOM 576 C C . PHE A 1 74 ? -5.926 -8.136 -6.005 1.00 98.12 74 PHE A C 1
ATOM 578 O O . PHE A 1 74 ? -5.103 -7.406 -6.566 1.00 98.12 74 PHE A O 1
ATOM 585 N N . TRP A 1 75 ? -5.577 -9.102 -5.163 1.00 98.31 75 TRP A N 1
ATOM 586 C CA . TRP A 1 75 ? -4.201 -9.525 -4.975 1.00 98.31 75 TRP A CA 1
ATOM 587 C C . TRP A 1 75 ? -4.097 -11.038 -5.136 1.00 98.31 75 TRP A C 1
ATOM 589 O O . TRP A 1 75 ? -5.018 -11.772 -4.783 1.00 98.31 75 TRP A O 1
ATOM 599 N N . GLU A 1 76 ? -2.978 -11.491 -5.684 1.00 98.50 76 GLU A N 1
ATOM 600 C CA . GLU A 1 76 ? -2.636 -12.906 -5.794 1.00 98.50 76 GLU A CA 1
ATOM 601 C C . GLU A 1 76 ? -1.589 -13.216 -4.714 1.00 98.50 76 GLU A C 1
ATOM 603 O O . GLU A 1 76 ? -0.456 -12.714 -4.805 1.00 98.50 76 GLU A O 1
ATOM 608 N N . PRO A 1 77 ? -1.953 -13.979 -3.666 1.00 97.69 77 PRO A N 1
ATOM 609 C CA . PRO A 1 77 ? -1.025 -14.365 -2.613 1.00 97.69 77 PRO A CA 1
ATOM 610 C C . PRO A 1 77 ? -0.008 -15.409 -3.103 1.00 97.69 77 PRO A C 1
ATOM 612 O O . PRO A 1 77 ? -0.253 -16.106 -4.091 1.00 97.69 77 PRO A O 1
ATOM 615 N N . PRO A 1 78 ? 1.117 -15.584 -2.388 1.00 96.62 78 PRO A N 1
ATOM 616 C CA . PRO A 1 78 ? 1.937 -16.782 -2.524 1.00 96.62 78 PRO A CA 1
ATOM 617 C C . PRO A 1 78 ? 1.177 -18.013 -1.998 1.00 96.62 78 PRO A C 1
ATOM 619 O O . PRO A 1 78 ? 0.081 -17.899 -1.453 1.00 96.62 78 PRO A O 1
ATOM 622 N N . ALA A 1 79 ? 1.769 -19.204 -2.129 1.00 97.06 79 ALA A N 1
ATOM 623 C CA . ALA A 1 79 ? 1.136 -20.453 -1.693 1.00 97.06 79 ALA A CA 1
ATOM 624 C C . ALA A 1 79 ? 0.790 -20.476 -0.190 1.00 97.06 79 ALA A C 1
ATOM 626 O O . ALA A 1 79 ? -0.235 -21.033 0.189 1.00 97.06 79 ALA A O 1
ATOM 627 N N . ASP A 1 80 ? 1.628 -19.862 0.654 1.00 97.75 80 ASP A N 1
ATOM 628 C CA . ASP A 1 80 ? 1.404 -19.745 2.099 1.00 97.75 80 ASP A CA 1
ATOM 629 C C . ASP A 1 80 ? 1.730 -18.316 2.586 1.00 97.75 80 ASP A C 1
ATOM 631 O O . ASP A 1 80 ? 2.831 -18.040 3.075 1.00 97.75 80 ASP A O 1
ATOM 635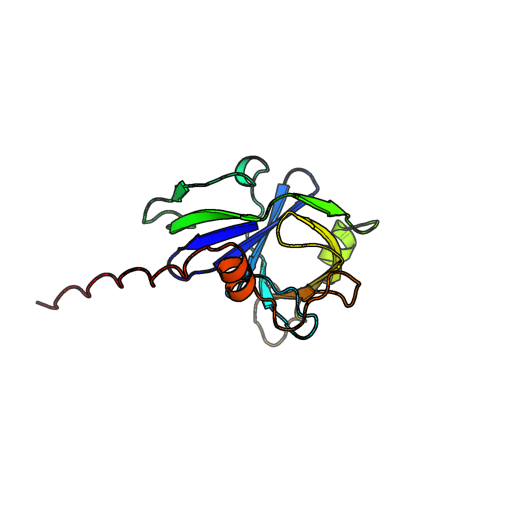 N N . PRO A 1 81 ? 0.790 -17.366 2.429 1.00 97.75 81 PRO A N 1
ATOM 636 C CA . PRO A 1 81 ? 1.013 -15.966 2.787 1.00 97.75 81 PRO A CA 1
ATOM 637 C C . PRO A 1 81 ? 1.241 -15.759 4.285 1.00 97.75 81 PRO A C 1
ATOM 639 O O . PRO A 1 81 ? 1.972 -14.847 4.665 1.00 97.75 81 PRO A O 1
ATOM 642 N N . ALA A 1 82 ? 0.627 -16.575 5.148 1.00 97.50 82 ALA A N 1
ATOM 643 C CA . ALA A 1 82 ? 0.750 -16.428 6.595 1.00 97.50 82 ALA A CA 1
ATOM 644 C C . ALA A 1 82 ? 2.160 -16.804 7.065 1.00 97.50 82 ALA A C 1
ATOM 646 O O . ALA A 1 82 ? 2.775 -16.065 7.841 1.00 97.50 82 ALA A O 1
ATOM 647 N N . ARG A 1 83 ? 2.710 -17.905 6.538 1.00 97.50 83 ARG A N 1
ATOM 648 C CA . ARG A 1 83 ? 4.103 -18.292 6.780 1.00 97.50 83 ARG A CA 1
ATOM 649 C C . ARG A 1 83 ? 5.080 -17.239 6.265 1.00 97.50 83 ARG A C 1
ATOM 651 O O . ARG A 1 83 ? 6.007 -16.878 6.990 1.00 97.50 83 ARG A O 1
ATOM 658 N N . ASP A 1 84 ? 4.875 -16.734 5.054 1.00 97.56 84 ASP A N 1
ATOM 659 C CA . ASP A 1 84 ? 5.755 -15.741 4.425 1.00 97.56 84 ASP A CA 1
ATOM 660 C C . ASP A 1 84 ? 5.735 -14.397 5.178 1.00 97.56 84 ASP A C 1
ATOM 662 O O . ASP A 1 84 ? 6.780 -13.784 5.442 1.00 97.56 84 ASP A O 1
ATOM 666 N N . LEU A 1 85 ? 4.551 -13.976 5.637 1.00 95.69 85 LEU A N 1
ATOM 667 C CA . LEU A 1 85 ? 4.393 -12.832 6.528 1.00 95.69 85 LEU A CA 1
ATOM 668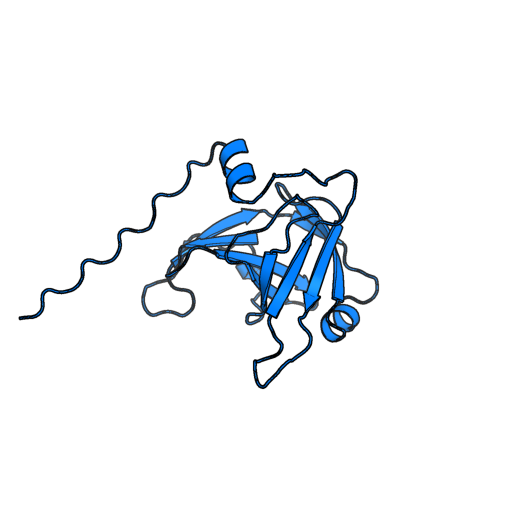 C C . LEU A 1 85 ? 5.133 -13.059 7.859 1.00 95.69 85 LEU A C 1
ATOM 670 O O . LEU A 1 85 ? 5.909 -12.203 8.296 1.00 95.69 85 LEU A O 1
ATOM 674 N N . ALA A 1 86 ? 4.970 -14.222 8.494 1.00 94.38 86 ALA A N 1
ATOM 675 C CA . ALA A 1 86 ? 5.686 -14.551 9.727 1.00 94.38 86 ALA A CA 1
ATOM 676 C C . ALA A 1 86 ? 7.213 -14.564 9.519 1.00 94.38 86 ALA A C 1
ATOM 678 O O . ALA A 1 86 ? 7.955 -14.014 10.337 1.00 94.38 86 ALA A O 1
ATOM 679 N N . ALA A 1 87 ? 7.689 -15.080 8.383 1.00 94.62 87 ALA A N 1
ATOM 680 C CA . ALA A 1 87 ? 9.100 -15.082 8.000 1.00 94.62 87 ALA A CA 1
ATOM 681 C C . ALA A 1 87 ? 9.661 -13.675 7.708 1.00 94.62 87 ALA A C 1
ATOM 683 O O . ALA A 1 87 ? 10.875 -13.473 7.760 1.00 94.62 87 ALA A O 1
ATOM 684 N N . GLY A 1 88 ? 8.795 -12.688 7.452 1.00 95.44 88 GLY A N 1
ATOM 685 C CA . GLY A 1 88 ? 9.190 -11.301 7.203 1.00 95.44 88 GLY A CA 1
ATOM 686 C C . GLY A 1 88 ? 9.491 -10.982 5.746 1.00 95.44 88 GLY A C 1
ATOM 687 O O . GLY A 1 88 ? 10.153 -9.981 5.477 1.00 95.44 88 GLY A O 1
ATOM 688 N N . ALA A 1 89 ? 9.020 -11.806 4.813 1.00 96.31 89 ALA A N 1
ATOM 689 C CA . ALA A 1 89 ? 9.142 -11.564 3.383 1.00 96.31 89 ALA A CA 1
ATOM 690 C C . ALA A 1 89 ? 7.900 -12.105 2.669 1.00 96.31 89 ALA A C 1
ATOM 692 O O . ALA A 1 89 ? 7.782 -13.307 2.467 1.00 96.31 89 ALA A O 1
ATOM 693 N N . LEU A 1 90 ? 6.992 -11.214 2.273 1.00 98.25 90 LEU A N 1
ATOM 694 C CA . LEU A 1 90 ? 5.745 -11.554 1.592 1.00 98.25 90 LEU A CA 1
ATOM 695 C C . LEU A 1 90 ? 5.804 -11.053 0.148 1.00 98.25 90 LEU A C 1
ATOM 697 O O . LEU A 1 90 ? 5.789 -9.843 -0.082 1.00 98.25 90 LEU A O 1
ATOM 701 N N . LYS A 1 91 ? 5.870 -11.978 -0.814 1.00 98.50 91 LYS A N 1
ATOM 702 C CA . LYS A 1 91 ? 5.805 -11.682 -2.254 1.00 98.50 91 LYS A CA 1
ATOM 703 C C . LYS A 1 91 ? 4.399 -11.916 -2.770 1.00 98.50 91 LYS A C 1
ATOM 705 O O . LYS A 1 91 ? 3.821 -12.954 -2.478 1.00 98.50 91 LYS A O 1
ATOM 710 N N . PHE A 1 92 ? 3.869 -10.992 -3.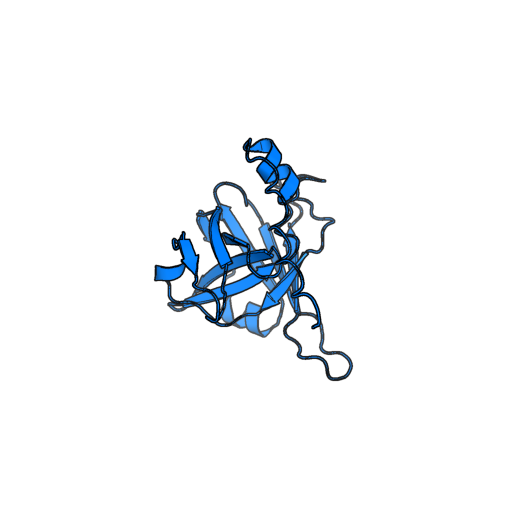555 1.00 98.75 92 PHE A N 1
ATOM 711 C CA . PHE A 1 92 ? 2.507 -11.080 -4.073 1.00 98.75 92 PHE A CA 1
ATOM 712 C C . PHE A 1 92 ? 2.359 -10.283 -5.367 1.00 98.75 92 PHE A C 1
ATOM 714 O O . PHE A 1 92 ? 3.256 -9.528 -5.755 1.00 98.75 92 PHE A O 1
ATOM 721 N N . ARG A 1 93 ? 1.220 -10.437 -6.045 1.00 98.81 93 ARG A N 1
ATOM 722 C CA . ARG A 1 93 ? 0.867 -9.613 -7.208 1.00 98.81 93 ARG A CA 1
ATOM 723 C C . ARG A 1 93 ? -0.395 -8.814 -6.935 1.00 98.81 93 ARG A C 1
ATOM 725 O O . ARG A 1 93 ? -1.276 -9.276 -6.219 1.00 98.81 93 ARG A O 1
ATOM 732 N N . LEU A 1 94 ? -0.472 -7.616 -7.503 1.00 98.81 94 LEU A N 1
ATOM 733 C CA . LEU A 1 94 ? -1.645 -6.753 -7.448 1.00 98.81 94 LEU A CA 1
ATOM 734 C C . LEU A 1 94 ? -2.281 -6.628 -8.831 1.00 98.81 94 LEU A C 1
ATOM 736 O O . LEU A 1 94 ? -1.595 -6.526 -9.851 1.00 98.81 94 LEU A O 1
ATOM 740 N N . ALA A 1 95 ? -3.607 -6.594 -8.830 1.00 98.56 95 ALA A N 1
ATOM 741 C CA . ALA A 1 95 ? -4.463 -6.271 -9.959 1.00 98.56 95 ALA A CA 1
ATOM 742 C C . ALA A 1 95 ? -5.431 -5.153 -9.533 1.00 98.56 95 ALA A C 1
ATOM 744 O O . ALA A 1 95 ? -6.648 -5.342 -9.483 1.00 98.56 95 ALA A O 1
ATOM 745 N N . GLY A 1 96 ? -4.861 -4.007 -9.152 1.00 97.81 96 GLY A N 1
ATOM 746 C CA . GLY A 1 96 ? -5.571 -2.770 -8.830 1.00 97.81 96 GLY A CA 1
ATOM 747 C C . GLY A 1 96 ? -5.835 -1.906 -10.060 1.00 97.81 96 GLY A C 1
ATOM 748 O O . GLY A 1 96 ? -5.444 -2.243 -11.182 1.00 97.81 96 GLY A O 1
ATOM 749 N N . ARG A 1 97 ? -6.481 -0.755 -9.859 1.00 96.31 97 ARG A N 1
ATOM 750 C CA . ARG A 1 97 ? -6.624 0.266 -10.906 1.00 96.31 97 ARG A CA 1
ATOM 751 C C . ARG A 1 97 ? -5.284 0.950 -11.161 1.00 96.31 97 ARG A C 1
ATOM 753 O O . ARG A 1 97 ? -4.895 1.063 -12.325 1.00 96.31 97 ARG A O 1
ATOM 760 N N . ARG A 1 98 ? -4.593 1.334 -10.080 1.00 97.06 98 ARG A N 1
ATOM 761 C CA . ARG A 1 98 ? -3.299 2.040 -10.087 1.00 97.06 98 ARG A CA 1
ATOM 762 C C . ARG A 1 98 ? -2.114 1.099 -9.881 1.00 97.06 98 ARG A C 1
ATOM 764 O O . ARG A 1 98 ? -1.136 1.188 -10.616 1.00 97.06 98 ARG A O 1
ATOM 771 N N . LEU A 1 99 ? -2.189 0.200 -8.900 1.00 98.38 99 LEU A N 1
ATOM 772 C CA . LEU A 1 99 ? -1.101 -0.721 -8.571 1.00 98.38 99 LEU A CA 1
ATOM 773 C C . LEU A 1 99 ? -1.288 -2.056 -9.283 1.00 98.38 99 LEU A C 1
ATOM 775 O O . LEU A 1 99 ? -2.282 -2.755 -9.080 1.00 98.38 99 LEU A O 1
ATOM 779 N N . ARG A 1 100 ? -0.303 -2.428 -10.102 1.00 98.62 100 ARG A N 1
ATOM 780 C CA . ARG A 1 100 ? -0.326 -3.660 -10.898 1.00 98.62 100 ARG A CA 1
ATOM 781 C C . ARG A 1 100 ? 1.007 -4.399 -10.829 1.00 98.62 100 ARG A C 1
ATOM 783 O O . ARG A 1 100 ? 2.058 -3.793 -10.629 1.00 98.62 100 ARG A O 1
ATOM 790 N N . GLY A 1 101 ? 0.964 -5.713 -11.019 1.00 98.69 101 GLY A N 1
ATOM 791 C CA . GLY A 1 101 ? 2.154 -6.561 -11.079 1.00 98.69 101 GLY A CA 1
ATOM 792 C C . GLY A 1 101 ? 2.680 -6.975 -9.706 1.00 98.69 101 GLY A C 1
ATOM 793 O O . GLY A 1 101 ? 1.975 -6.906 -8.703 1.00 98.69 101 GLY A O 1
ATOM 794 N N . GLY A 1 102 ? 3.912 -7.474 -9.674 1.00 98.81 102 GLY A N 1
ATOM 795 C CA . GLY A 1 102 ? 4.567 -8.013 -8.488 1.00 98.81 102 GLY A CA 1
ATOM 796 C C . GLY A 1 102 ? 5.049 -6.934 -7.524 1.00 98.81 102 GLY A C 1
ATOM 797 O O . GLY A 1 102 ? 5.610 -5.916 -7.944 1.00 98.81 102 GLY A O 1
ATOM 798 N N . PHE A 1 103 ? 4.868 -7.204 -6.235 1.00 98.88 103 PHE A N 1
ATOM 799 C CA . PHE A 1 103 ? 5.367 -6.429 -5.106 1.00 98.88 103 PHE A CA 1
ATOM 800 C C . PHE A 1 103 ? 5.894 -7.367 -4.019 1.00 98.88 103 PHE A C 1
ATOM 802 O O . PHE A 1 103 ? 5.476 -8.523 -3.910 1.00 98.88 103 PHE A O 1
ATOM 809 N N . THR A 1 104 ? 6.774 -6.837 -3.176 1.00 98.62 104 THR A N 1
ATOM 810 C CA . THR A 1 104 ? 7.259 -7.525 -1.983 1.00 98.62 104 THR A CA 1
ATOM 811 C C . THR A 1 104 ? 7.181 -6.614 -0.765 1.00 98.62 104 THR A C 1
ATOM 813 O O . THR A 1 104 ? 7.583 -5.451 -0.819 1.00 98.62 104 THR A O 1
ATOM 816 N N . LEU A 1 105 ? 6.709 -7.171 0.350 1.00 98.38 105 LEU A N 1
ATOM 817 C CA . LEU A 1 105 ? 6.865 -6.620 1.691 1.00 98.38 105 LEU A CA 1
ATOM 818 C C . LEU A 1 105 ? 8.019 -7.333 2.404 1.00 98.38 105 LEU A C 1
ATOM 820 O O . LEU A 1 105 ? 7.968 -8.548 2.583 1.00 98.38 105 LEU A O 1
ATOM 824 N N . VAL A 1 106 ? 9.046 -6.596 2.836 1.00 97.06 106 VAL A N 1
ATOM 825 C CA . VAL A 1 106 ? 10.188 -7.149 3.594 1.00 97.06 106 VAL A CA 1
ATOM 826 C C . VAL A 1 106 ? 10.324 -6.454 4.943 1.00 97.06 106 VAL A C 1
ATOM 828 O O . VAL A 1 106 ? 10.465 -5.234 4.989 1.00 97.06 106 VAL A O 1
ATOM 831 N N . ARG A 1 107 ? 10.315 -7.217 6.036 1.00 94.56 107 ARG A N 1
ATOM 832 C CA . ARG A 1 107 ? 10.464 -6.704 7.403 1.00 94.56 107 ARG A CA 1
ATOM 833 C C . ARG A 1 107 ? 11.928 -6.403 7.712 1.00 94.56 107 ARG A C 1
ATOM 835 O O . ARG A 1 107 ? 12.825 -7.169 7.344 1.00 94.56 107 ARG A O 1
ATOM 842 N N . PHE A 1 108 ? 12.189 -5.306 8.416 1.00 87.56 108 PHE A N 1
ATOM 843 C CA . PHE A 1 108 ? 13.529 -5.045 8.932 1.00 87.56 108 PHE A CA 1
ATOM 844 C C . PHE A 1 108 ? 13.928 -6.127 9.940 1.00 87.56 108 PHE A C 1
ATOM 846 O O . PHE A 1 108 ? 13.124 -6.595 10.746 1.00 87.56 108 PHE A O 1
ATOM 853 N N . ARG A 1 109 ? 15.209 -6.512 9.934 1.00 76.19 109 ARG A N 1
ATOM 854 C CA . ARG A 1 109 ? 15.742 -7.310 11.041 1.00 76.19 109 ARG A CA 1
ATOM 855 C C . ARG A 1 109 ? 15.768 -6.439 12.302 1.00 76.19 109 ARG A C 1
ATOM 857 O O . ARG A 1 109 ? 16.259 -5.309 12.211 1.00 76.19 109 ARG A O 1
ATOM 864 N N . PRO A 1 110 ? 15.314 -6.943 13.460 1.00 65.00 110 PRO A N 1
ATOM 865 C CA . PRO A 1 110 ? 15.404 -6.206 14.713 1.00 65.00 110 PRO A CA 1
ATOM 866 C C . PRO A 1 110 ? 16.855 -5.782 14.973 1.00 65.00 110 PRO A C 1
ATOM 868 O O . PRO A 1 110 ? 17.772 -6.604 14.921 1.00 65.00 110 PRO A O 1
ATOM 871 N N . ARG A 1 111 ? 17.081 -4.494 15.243 1.00 59.59 111 ARG A N 1
ATOM 872 C CA . ARG A 1 111 ? 18.365 -3.974 15.732 1.00 59.59 111 ARG A CA 1
ATOM 873 C C . ARG A 1 111 ? 18.110 -3.057 16.922 1.00 59.59 111 ARG A C 1
ATOM 875 O O . ARG A 1 111 ? 17.336 -2.114 16.808 1.00 59.59 111 ARG A O 1
ATOM 882 N N . GLY A 1 112 ? 18.793 -3.331 18.036 1.00 56.12 112 GLY A N 1
ATOM 883 C CA . GLY A 1 112 ? 18.941 -2.401 19.162 1.00 56.12 112 GLY A CA 1
ATOM 884 C C . GLY A 1 112 ? 17.634 -1.897 19.781 1.00 56.12 112 GLY A C 1
ATOM 885 O O . GLY A 1 112 ? 17.418 -0.692 19.822 1.00 56.12 112 GLY A O 1
ATOM 886 N N . GLY A 1 113 ? 16.761 -2.795 20.249 1.00 54.94 113 GLY A N 1
ATOM 887 C CA . GLY A 1 113 ? 15.612 -2.432 21.095 1.00 54.94 113 GLY A CA 1
ATOM 888 C C . GLY A 1 113 ? 14.447 -1.704 20.410 1.00 54.94 113 GLY A C 1
ATOM 889 O O . GLY A 1 113 ? 13.480 -1.367 21.087 1.00 54.94 113 GLY A O 1
ATOM 890 N N . ARG A 1 114 ? 14.492 -1.470 19.090 1.00 53.47 114 ARG A N 1
ATOM 891 C CA . ARG A 1 114 ? 13.323 -0.986 18.333 1.00 53.47 114 ARG A CA 1
ATOM 892 C C . ARG A 1 114 ? 12.363 -2.136 18.028 1.00 53.47 114 ARG A C 1
ATOM 894 O O . ARG A 1 114 ? 12.825 -3.234 17.708 1.00 53.47 114 ARG A O 1
ATOM 901 N N . SER A 1 115 ? 11.053 -1.877 18.110 1.00 55.88 115 SER A N 1
ATOM 902 C CA . SER A 1 115 ? 10.025 -2.843 17.704 1.00 55.88 115 SER A CA 1
ATOM 903 C C . SER A 1 115 ? 10.264 -3.263 16.252 1.00 55.88 115 SER A C 1
ATOM 905 O O . SER A 1 115 ? 10.593 -2.448 15.391 1.00 55.88 115 SER A O 1
ATOM 907 N N . GLY A 1 116 ? 10.193 -4.567 15.995 1.00 60.69 116 GLY A N 1
ATOM 908 C CA . GLY A 1 116 ? 10.582 -5.181 14.725 1.00 60.69 116 GLY A CA 1
ATOM 909 C C . GLY A 1 116 ? 9.573 -4.997 13.592 1.00 60.69 116 GLY A C 1
ATOM 910 O O . GLY A 1 116 ? 9.607 -5.788 12.659 1.00 60.69 116 GLY A O 1
ATOM 911 N N . ASP A 1 117 ? 8.687 -4.004 13.662 1.00 72.19 117 ASP A N 1
ATOM 912 C CA . ASP A 1 117 ? 7.457 -3.941 12.857 1.00 72.19 117 ASP A CA 1
ATOM 913 C C . ASP A 1 117 ? 7.522 -2.971 11.671 1.00 72.19 117 ASP A C 1
ATOM 915 O O . ASP A 1 117 ? 6.518 -2.724 10.999 1.00 72.19 117 ASP A O 1
ATOM 919 N N . ASP A 1 118 ? 8.714 -2.452 11.376 1.00 89.50 118 ASP A N 1
ATOM 920 C CA . ASP A 1 118 ? 8.969 -1.711 10.147 1.00 89.50 118 ASP A CA 1
ATOM 921 C C . ASP A 1 118 ? 9.127 -2.691 8.972 1.00 89.50 118 ASP A C 1
ATOM 923 O O . ASP A 1 118 ? 9.883 -3.668 9.037 1.00 89.50 118 ASP A O 1
ATOM 927 N N . TRP A 1 119 ? 8.465 -2.390 7.857 1.00 96.81 119 TRP A N 1
ATOM 928 C CA . TRP A 1 119 ? 8.587 -3.106 6.590 1.00 96.81 119 TRP A CA 1
ATOM 929 C C . TRP A 1 119 ? 8.984 -2.163 5.456 1.00 96.81 119 TRP A C 1
ATOM 931 O O . TRP A 1 119 ? 8.893 -0.940 5.556 1.00 96.81 119 TRP A O 1
ATOM 941 N N . LEU A 1 120 ? 9.405 -2.745 4.340 1.00 97.69 120 LEU A N 1
ATOM 942 C CA . LEU A 1 120 ? 9.552 -2.074 3.059 1.00 97.69 120 LEU A CA 1
ATOM 943 C C . LEU A 1 120 ? 8.572 -2.681 2.064 1.00 97.69 120 LEU A C 1
ATOM 945 O O . LEU A 1 120 ? 8.628 -3.885 1.834 1.00 97.69 120 LEU A O 1
ATOM 949 N N . LEU A 1 121 ? 7.732 -1.847 1.458 1.00 98.62 121 LEU A N 1
ATOM 950 C CA . LEU A 1 121 ? 6.974 -2.166 0.255 1.00 98.62 121 LEU A CA 1
ATOM 951 C C . LEU A 1 121 ? 7.828 -1.805 -0.965 1.00 98.62 121 LEU A C 1
ATOM 953 O O . LEU A 1 121 ? 8.278 -0.663 -1.102 1.00 98.62 121 LEU A O 1
ATOM 957 N N . ILE A 1 122 ? 8.072 -2.785 -1.830 1.00 98.69 122 ILE A N 1
ATOM 958 C CA . ILE A 1 122 ? 8.976 -2.663 -2.976 1.00 98.69 122 ILE A CA 1
ATOM 959 C C . ILE A 1 122 ? 8.282 -3.230 -4.212 1.00 98.69 122 ILE A C 1
ATOM 961 O O . ILE A 1 122 ? 7.727 -4.329 -4.162 1.00 98.69 122 ILE A O 1
ATOM 965 N N . LYS A 1 123 ? 8.322 -2.492 -5.324 1.00 98.81 123 LYS A N 1
ATOM 966 C CA . LYS A 1 123 ? 7.858 -2.977 -6.625 1.00 98.81 123 LYS A CA 1
ATOM 967 C C . LYS A 1 123 ? 8.855 -3.987 -7.197 1.00 98.81 123 LYS A C 1
ATOM 969 O O . LYS A 1 123 ? 10.056 -3.728 -7.239 1.00 98.81 123 LYS A O 1
ATOM 974 N N . GLU A 1 124 ? 8.364 -5.120 -7.690 1.00 98.56 124 GLU A N 1
ATOM 975 C CA . GLU A 1 124 ? 9.198 -6.093 -8.402 1.00 98.56 124 GLU A CA 1
ATOM 976 C C . GLU A 1 124 ? 9.534 -5.619 -9.821 1.00 98.56 124 GLU A C 1
ATOM 978 O O . GLU A 1 124 ? 8.767 -4.891 -10.459 1.00 98.56 124 GLU A O 1
ATOM 983 N N . ARG A 1 125 ? 10.674 -6.075 -10.346 1.00 98.31 125 ARG A N 1
ATOM 984 C CA . ARG A 1 125 ? 11.069 -5.828 -11.738 1.00 98.31 125 ARG A CA 1
ATOM 985 C C . ARG A 1 125 ? 10.263 -6.741 -12.662 1.00 98.31 125 ARG A C 1
ATOM 987 O O . ARG A 1 125 ? 10.606 -7.905 -12.835 1.00 98.31 125 ARG A O 1
ATOM 994 N N . ASP A 1 126 ? 9.200 -6.204 -13.245 1.00 98.31 126 ASP A N 1
ATOM 995 C CA . ASP A 1 126 ? 8.339 -6.888 -14.211 1.00 98.31 126 ASP A CA 1
ATOM 996 C C . ASP A 1 126 ? 7.806 -5.908 -15.274 1.00 98.31 126 ASP A C 1
ATOM 998 O O . ASP A 1 126 ? 8.206 -4.745 -15.316 1.00 98.31 126 ASP A O 1
ATOM 1002 N N . ALA A 1 127 ? 6.895 -6.373 -16.134 1.00 98.12 127 ALA A N 1
ATOM 1003 C CA . ALA A 1 127 ? 6.310 -5.576 -17.214 1.00 98.12 127 ALA A CA 1
ATOM 1004 C C . ALA A 1 127 ? 5.469 -4.370 -16.741 1.00 98.12 127 ALA A C 1
ATOM 1006 O O . ALA A 1 127 ? 5.226 -3.447 -17.521 1.00 98.12 127 ALA A O 1
ATOM 1007 N N . GLU A 1 128 ? 5.037 -4.348 -15.478 1.00 98.25 128 GLU A N 1
ATOM 1008 C CA . GLU A 1 128 ? 4.263 -3.251 -14.887 1.00 98.25 128 GLU A CA 1
ATOM 1009 C C . GLU A 1 128 ? 5.166 -2.204 -14.222 1.00 98.25 128 GLU A C 1
ATOM 1011 O O . GLU A 1 128 ? 4.702 -1.117 -13.896 1.00 98.25 128 GLU A O 1
ATOM 1016 N N . ALA A 1 129 ? 6.460 -2.484 -14.032 1.00 98.25 129 ALA A N 1
ATOM 1017 C CA . ALA A 1 129 ? 7.394 -1.520 -13.458 1.00 98.25 129 ALA A CA 1
ATOM 1018 C C . ALA A 1 129 ? 7.486 -0.240 -14.310 1.00 98.25 129 ALA A C 1
ATOM 1020 O O . ALA A 1 129 ? 7.592 -0.282 -15.541 1.00 98.25 129 ALA A O 1
ATOM 1021 N N . ARG A 1 130 ? 7.464 0.916 -13.645 1.00 97.75 130 ARG A N 1
ATOM 1022 C CA . ARG A 1 130 ? 7.544 2.248 -14.252 1.00 97.75 130 ARG A CA 1
ATOM 1023 C C . ARG A 1 130 ? 8.498 3.112 -13.420 1.00 97.75 130 ARG A C 1
ATOM 1025 O O . ARG A 1 130 ? 8.099 3.593 -12.359 1.00 97.75 130 ARG A O 1
ATOM 1032 N N . PRO A 1 131 ? 9.756 3.292 -13.863 1.00 96.31 131 PRO A N 1
ATOM 1033 C CA . PRO A 1 131 ? 10.709 4.158 -13.175 1.00 96.31 131 PRO A CA 1
ATOM 1034 C C . PRO A 1 131 ? 10.155 5.573 -12.958 1.00 96.31 131 PRO A C 1
ATOM 1036 O O . PRO A 1 131 ? 9.514 6.128 -13.850 1.00 96.31 131 PRO A O 1
ATOM 1039 N N . GLY A 1 132 ? 10.383 6.141 -11.775 1.00 94.31 132 GLY A N 1
ATOM 1040 C CA . GLY A 1 132 ? 9.909 7.470 -11.374 1.00 94.31 132 GLY A CA 1
ATOM 1041 C C . GLY A 1 132 ? 8.399 7.613 -11.127 1.00 94.31 132 GLY A C 1
ATOM 1042 O O . GLY A 1 132 ? 7.962 8.694 -10.735 1.00 94.31 132 GLY A O 1
ATOM 1043 N N . LEU A 1 133 ? 7.588 6.568 -11.331 1.00 96.81 133 LEU A N 1
ATOM 1044 C CA . LEU A 1 133 ? 6.135 6.641 -11.160 1.00 96.81 133 LEU A CA 1
ATOM 1045 C C . LEU A 1 133 ? 5.732 6.307 -9.716 1.00 96.81 133 LEU A C 1
ATOM 1047 O O . LEU A 1 133 ? 5.358 5.175 -9.396 1.00 96.81 133 LEU A O 1
ATOM 1051 N N . ASP A 1 134 ? 5.815 7.299 -8.834 1.00 97.06 134 ASP A N 1
ATOM 1052 C CA . ASP A 1 134 ? 5.369 7.176 -7.448 1.00 97.06 134 ASP A CA 1
ATOM 1053 C C . ASP A 1 134 ? 3.930 7.650 -7.205 1.00 97.06 134 ASP A C 1
ATOM 1055 O O . ASP A 1 134 ? 3.247 8.101 -8.120 1.00 97.06 134 ASP A O 1
ATOM 1059 N N . ALA A 1 135 ? 3.444 7.537 -5.966 1.00 95.19 135 ALA A N 1
ATOM 1060 C CA . ALA A 1 135 ? 2.077 7.908 -5.604 1.00 95.19 135 ALA A CA 1
ATOM 1061 C C . ALA A 1 135 ? 1.667 9.325 -6.049 1.00 95.19 135 ALA A C 1
ATOM 1063 O O . ALA A 1 135 ? 0.530 9.511 -6.480 1.00 95.19 135 ALA A O 1
ATOM 1064 N N . ALA A 1 136 ? 2.570 10.308 -5.963 1.00 93.81 136 ALA A N 1
ATOM 1065 C CA . ALA A 1 136 ? 2.277 11.677 -6.381 1.00 93.81 136 ALA A CA 1
ATOM 1066 C C . ALA A 1 136 ? 2.237 11.792 -7.911 1.00 93.81 136 ALA A C 1
ATOM 1068 O O . ALA A 1 136 ? 1.338 12.434 -8.453 1.00 93.81 136 ALA A O 1
ATOM 1069 N N . ALA A 1 137 ? 3.163 11.127 -8.608 1.00 94.69 137 ALA A N 1
ATOM 1070 C CA . ALA A 1 137 ? 3.162 11.070 -10.068 1.00 94.69 137 ALA A CA 1
ATOM 1071 C C . ALA A 1 137 ? 1.918 10.348 -10.625 1.00 94.69 137 ALA A C 1
ATOM 1073 O O . ALA A 1 137 ? 1.351 10.790 -11.622 1.00 94.69 137 ALA A O 1
ATOM 1074 N N . ILE A 1 138 ? 1.454 9.284 -9.959 1.00 94.56 138 ILE A N 1
ATOM 1075 C CA . ILE A 1 138 ? 0.212 8.571 -10.301 1.00 94.56 138 ILE A CA 1
ATOM 1076 C C . ILE A 1 138 ? -0.998 9.495 -10.139 1.00 94.56 138 ILE A C 1
ATOM 1078 O O . ILE A 1 138 ? -1.825 9.588 -11.040 1.00 94.56 138 ILE A O 1
ATOM 1082 N N . GLU A 1 139 ? -1.098 10.213 -9.017 1.00 92.19 139 GLU A N 1
ATOM 1083 C CA . GLU A 1 139 ? -2.194 11.166 -8.798 1.00 92.19 139 GLU A CA 1
ATOM 1084 C C . GLU A 1 139 ? -2.208 12.283 -9.846 1.00 92.19 139 GLU A C 1
ATOM 1086 O O . GLU A 1 139 ? -3.271 12.607 -10.374 1.00 92.19 139 GLU A O 1
ATOM 1091 N N . ALA A 1 140 ? -1.036 12.822 -10.191 1.00 90.50 140 ALA A N 1
ATOM 1092 C CA . ALA A 1 140 ? -0.916 13.831 -11.237 1.00 90.50 140 ALA A CA 1
ATOM 1093 C C . ALA A 1 140 ? -1.373 13.300 -12.609 1.00 90.50 140 ALA A C 1
ATOM 1095 O O . ALA A 1 140 ? -2.070 14.009 -13.333 1.00 90.50 140 ALA A O 1
ATOM 1096 N N . ALA A 1 141 ? -1.028 12.052 -12.949 1.00 88.44 141 ALA A N 1
ATOM 1097 C CA . ALA A 1 141 ? -1.459 11.406 -14.190 1.00 88.44 141 ALA A CA 1
ATOM 1098 C C . ALA A 1 141 ? -2.980 11.169 -14.244 1.00 88.44 141 ALA A C 1
ATOM 1100 O O . ALA A 1 141 ? -3.578 11.284 -15.312 1.00 88.44 141 ALA A O 1
ATOM 1101 N N . ASP A 1 142 ? -3.612 10.918 -13.096 1.00 87.44 142 ASP A N 1
ATOM 1102 C CA . ASP A 1 142 ? -5.068 10.779 -12.974 1.00 87.44 142 ASP A CA 1
ATOM 1103 C C . ASP A 1 142 ? -5.813 12.128 -12.966 1.00 87.44 142 ASP A C 1
ATOM 1105 O O . ASP A 1 142 ? -7.037 12.164 -12.826 1.00 87.44 142 ASP A O 1
ATOM 1109 N N . GLY A 1 143 ? -5.095 13.253 -13.068 1.00 81.50 143 GLY A N 1
ATOM 1110 C CA . GLY A 1 143 ? -5.674 14.592 -12.965 1.00 81.50 143 GLY A CA 1
ATOM 1111 C C . GLY A 1 143 ? -6.132 14.956 -11.548 1.00 81.50 143 GLY A C 1
ATOM 1112 O O . GLY A 1 143 ? -6.895 15.906 -11.373 1.00 81.50 143 GLY A O 1
ATOM 1113 N N . VAL A 1 144 ? -5.678 14.223 -10.525 1.00 74.62 144 VAL A N 1
ATOM 1114 C CA . VAL A 1 144 ? -5.934 14.558 -9.122 1.00 74.62 144 VAL A CA 1
ATOM 1115 C C . VAL A 1 144 ? -4.951 15.661 -8.717 1.00 74.62 144 VAL A C 1
ATOM 1117 O O . VAL A 1 144 ? -3.741 15.421 -8.701 1.00 74.62 144 VAL A O 1
ATOM 1120 N N . PRO A 1 145 ? -5.418 16.876 -8.377 1.00 61.38 145 PRO A N 1
ATOM 1121 C CA . PRO A 1 145 ? -4.514 17.942 -7.973 1.00 61.38 145 PRO A CA 1
ATOM 1122 C C . PRO A 1 145 ? -3.787 17.558 -6.674 1.00 61.38 145 PRO A C 1
ATOM 1124 O O . PRO A 1 145 ? -4.386 16.917 -5.799 1.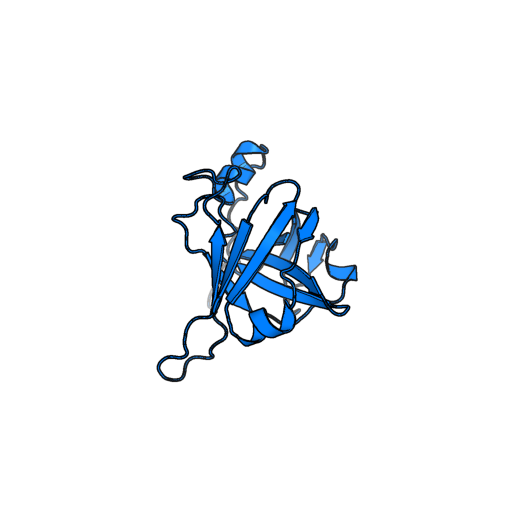00 61.38 145 PRO A O 1
ATOM 1127 N N . PRO A 1 146 ? -2.515 17.966 -6.496 1.00 59.53 146 PRO A N 1
ATOM 1128 C CA . PRO A 1 146 ? -1.829 17.778 -5.228 1.00 59.53 146 PRO A CA 1
ATOM 1129 C C . PRO A 1 146 ? -2.645 18.470 -4.137 1.00 59.53 146 PRO A C 1
ATOM 1131 O O . PRO A 1 146 ? -2.911 19.671 -4.199 1.00 59.53 146 PRO A O 1
ATOM 1134 N N . ARG A 1 147 ? -3.099 17.698 -3.146 1.00 58.62 147 ARG A N 1
ATOM 1135 C CA . ARG A 1 147 ? -3.883 18.248 -2.039 1.00 58.62 147 ARG A CA 1
ATOM 1136 C C . ARG A 1 147 ? -3.019 19.284 -1.318 1.00 58.62 147 ARG A C 1
ATOM 1138 O O . ARG A 1 147 ? -1.903 18.962 -0.911 1.00 58.62 147 ARG A O 1
ATOM 1145 N N . ALA A 1 148 ? -3.537 20.502 -1.156 1.00 44.38 148 ALA A N 1
ATOM 1146 C CA . ALA A 1 148 ? -2.913 21.502 -0.298 1.00 44.38 148 ALA A CA 1
ATOM 1147 C C . ALA A 1 148 ? -2.666 20.885 1.088 1.00 44.38 148 ALA A C 1
ATOM 1149 O O . ALA A 1 148 ? -3.486 20.097 1.576 1.00 44.38 148 ALA A O 1
ATOM 1150 N N . ALA A 1 149 ? -1.521 21.198 1.700 1.00 39.44 149 ALA A N 1
ATOM 1151 C CA . ALA A 1 149 ? -1.259 20.789 3.073 1.00 39.44 149 ALA A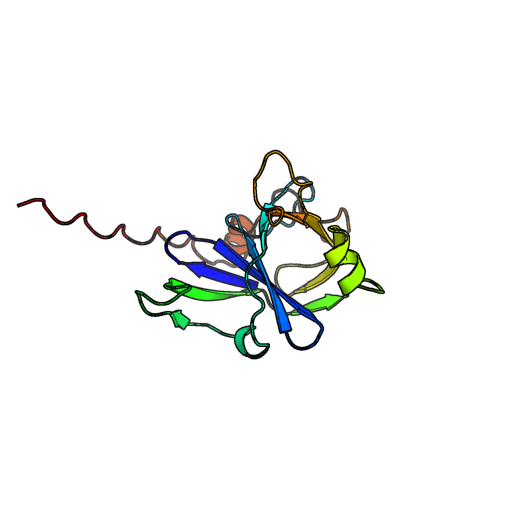 CA 1
ATOM 1152 C C . ALA A 1 149 ? -2.465 21.194 3.941 1.00 39.44 149 ALA A C 1
ATOM 1154 O O . ALA A 1 149 ? -2.999 22.284 3.730 1.00 39.44 149 ALA A O 1
ATOM 1155 N N . PRO A 1 150 ? -2.937 20.341 4.870 1.00 43.69 150 PRO A N 1
ATOM 1156 C CA . PRO A 1 150 ? -3.957 20.785 5.806 1.00 43.69 150 PRO A CA 1
ATOM 1157 C C . PRO A 1 150 ? -3.428 22.039 6.501 1.00 43.69 150 PRO A C 1
ATOM 1159 O O . PRO A 1 150 ? -2.274 22.041 6.948 1.00 43.69 150 PRO A O 1
ATOM 1162 N N . ASP A 1 151 ? -4.247 23.091 6.556 1.00 41.25 151 ASP A N 1
ATOM 1163 C CA . ASP A 1 151 ? -3.919 24.285 7.323 1.00 41.25 151 ASP A CA 1
ATOM 1164 C C . ASP A 1 151 ? -3.475 23.836 8.711 1.00 41.25 151 ASP A C 1
ATOM 1166 O O . ASP A 1 151 ? -4.187 23.116 9.421 1.00 41.25 151 ASP A O 1
ATOM 1170 N N . SER A 1 152 ? -2.239 24.190 9.071 1.00 39.16 152 SER A N 1
ATOM 1171 C CA . SER A 1 152 ? -1.767 23.957 10.429 1.00 39.16 152 SER A CA 1
ATOM 1172 C C . SER A 1 152 ? -2.754 24.651 11.362 1.00 39.16 152 SER A C 1
ATOM 1174 O O . SER A 1 152 ? -3.006 25.841 11.160 1.00 39.16 152 SER A O 1
ATOM 1176 N N . PRO A 1 153 ? -3.319 23.964 12.374 1.00 43.25 153 PRO A N 1
ATOM 1177 C CA . PRO A 1 153 ? -4.167 24.646 13.332 1.00 43.25 153 PRO A CA 1
ATOM 1178 C C . PRO A 1 153 ? -3.340 25.775 13.944 1.00 43.25 153 PRO A C 1
ATOM 1180 O O . PRO A 1 153 ? -2.230 25.543 14.438 1.00 43.25 153 PRO A O 1
ATOM 1183 N N . ALA A 1 154 ? -3.856 27.000 13.829 1.00 45.59 154 ALA A N 1
ATOM 1184 C CA . ALA A 1 154 ? -3.236 28.186 14.390 1.00 45.59 154 ALA A CA 1
ATOM 1185 C C . ALA A 1 154 ? -2.841 27.890 15.843 1.00 45.59 154 ALA A C 1
ATOM 1187 O O . ALA A 1 154 ? -3.655 27.406 16.635 1.00 45.59 154 ALA A O 1
ATOM 1188 N N . ARG A 1 155 ? -1.567 28.123 16.188 1.00 39.94 155 ARG A N 1
ATOM 1189 C CA . ARG A 1 155 ? -1.106 28.003 17.578 1.00 39.94 155 ARG A CA 1
ATOM 1190 C C . ARG A 1 155 ? -2.001 28.904 18.436 1.00 39.94 155 ARG A C 1
ATOM 1192 O O . ARG A 1 155 ? -2.145 30.073 18.075 1.00 39.94 155 ARG A O 1
ATOM 1199 N N . PRO A 1 156 ? -2.563 28.423 19.558 1.00 45.06 156 PRO A N 1
ATOM 1200 C CA . PRO A 1 156 ? -3.231 29.323 20.482 1.00 45.06 156 PRO A CA 1
ATOM 1201 C C . PRO A 1 156 ? -2.211 30.357 20.965 1.00 45.06 156 PRO A C 1
ATOM 1203 O O . PRO A 1 156 ? -1.086 30.007 21.345 1.00 45.06 156 PRO A O 1
ATOM 1206 N N . ALA A 1 157 ? -2.593 31.632 20.890 1.00 47.59 157 ALA A N 1
ATOM 1207 C CA . ALA A 1 157 ? -1.826 32.720 21.468 1.00 47.59 157 ALA A CA 1
ATOM 1208 C C . ALA A 1 157 ? -1.648 32.435 22.964 1.00 47.59 157 ALA A C 1
ATOM 1210 O O . ALA A 1 157 ? -2.614 32.142 23.668 1.00 47.59 157 ALA A O 1
ATOM 1211 N N . ARG A 1 158 ? -0.399 32.461 23.434 1.00 52.34 158 ARG A N 1
ATOM 1212 C CA . ARG A 1 158 ? -0.107 32.422 24.867 1.00 52.34 158 ARG A CA 1
ATOM 1213 C C . ARG A 1 158 ? -0.561 33.762 25.447 1.00 52.34 158 ARG A C 1
ATOM 1215 O O . ARG A 1 158 ? 0.021 34.783 25.087 1.00 52.34 158 ARG A O 1
ATOM 1222 N N . GLY A 1 159 ? -1.626 33.730 26.244 1.00 56.09 159 GLY A N 1
ATOM 1223 C CA . GLY A 1 159 ? -1.949 34.777 27.214 1.00 56.09 159 GLY A CA 1
ATOM 1224 C C . GLY A 1 159 ? -1.140 34.602 28.488 1.00 56.09 159 GLY A C 1
ATOM 1225 O O . GLY A 1 159 ? -0.638 33.472 28.707 1.00 56.09 159 GLY A O 1
#

Sequence (159 aa):
MQKHAARRLHWDFRLEHGGVLWSWAVPKGPSMDPADRRLAVRVEDHALGYARFEGTIAAGSYGAGTVALWDEGFWEPPADPARDLAAGALKFRLAGRRLRGGFTLVRFRPRGGRSGDDWLLIKERDAEARPGLDAAAIEAADGVPPRAAPDSPARPARG

Organism: NCBI:txid2937791

pLDDT: mean 89.07, std 16.16, range [39.16, 98.88]

InterPro domains:
  IPR014144 DNA ligase D, 3'-phosphoesterase domain [PF13298] (2-107)
  IPR014144 DNA ligase D, 3'-phosphoesterase domain [TIGR02777] (1-127)